Protein AF-A0A821MWB9-F1 (afdb_monomer_lite)

pLDDT: mean 81.98, std 16.26, range [37.38, 96.88]

Radius of gyration: 31.12 Å; chains: 1; bounding box: 88×41×82 Å

Secondary structure (DSSP, 8-state):
-HHHHHHHHHHHHT----SGGG-HHHHHHHHHHHT-HHHHHHHHHTTTTSHHHHHHHH-SS---SSGGG----HHHHHHHHHHHHHHHHHHHHHHHTTT---S-----SSSHHHHHHHHHHHHHHHHHHHHHHHHHHHHHHHHHHHHHHHHHHHHHHHHHHHHHHHTT-

Foldseek 3Di:
DLVVLVVLLCCLVPPPCPDVCSHNVNSLVCCCVPQNLVNSLVSNCPLVPDPLLVVQCPDQDPPDPDPVSPPDHNVRSVVSVVCSVVSNVVSVVVVVPPPDPDDDDDPDDVVCPVVVVVVVVVVVVVVVVVVVVVVVVVVVVVVVVVVVVVVVVVVVVVVVVVVVVVVVD

Structure (mmCIF, N/CA/C/O backbone):
data_AF-A0A821MWB9-F1
#
_entry.id   AF-A0A821MWB9-F1
#
loop_
_atom_site.group_PDB
_atom_site.id
_atom_site.type_symbol
_atom_site.label_atom_id
_atom_site.label_alt_id
_atom_site.label_comp_id
_atom_site.label_asym_id
_atom_site.label_entity_id
_atom_site.label_seq_id
_atom_site.pdbx_PDB_ins_code
_atom_site.Cartn_x
_atom_site.Cartn_y
_atom_site.Cartn_z
_atom_site.occupancy
_atom_site.B_iso_or_equiv
_atom_site.auth_seq_id
_atom_site.auth_comp_id
_atom_site.auth_asym_id
_atom_site.auth_atom_id
_atom_site.pdbx_PDB_model_num
ATOM 1 N N . GLN A 1 1 ? 2.244 11.204 -9.974 1.00 85.50 1 GLN A N 1
ATOM 2 C CA . GLN A 1 1 ? 3.310 10.320 -10.497 1.00 85.50 1 GLN A CA 1
ATOM 3 C C . GLN A 1 1 ? 3.258 8.937 -9.856 1.00 85.50 1 GLN A C 1
ATOM 5 O O . GLN A 1 1 ? 3.107 7.990 -10.609 1.00 85.50 1 GLN A O 1
ATOM 10 N N . SER A 1 2 ? 3.247 8.808 -8.521 1.00 94.44 2 SER A N 1
ATOM 11 C CA . SER A 1 2 ? 3.111 7.497 -7.849 1.00 94.44 2 SER A CA 1
ATOM 12 C C . SER A 1 2 ? 1.937 6.645 -8.339 1.00 94.44 2 SER A C 1
ATOM 14 O O . SER A 1 2 ? 2.143 5.490 -8.679 1.00 94.44 2 SER A O 1
ATOM 16 N N . LEU A 1 3 ? 0.735 7.213 -8.489 1.00 95.06 3 LEU A N 1
ATOM 17 C CA . LEU A 1 3 ? -0.421 6.456 -8.991 1.00 95.06 3 LEU A CA 1
ATOM 18 C C . LEU A 1 3 ? -0.197 5.865 -10.395 1.00 95.06 3 LEU A C 1
ATOM 20 O O . LEU A 1 3 ? -0.643 4.757 -10.671 1.00 95.06 3 LEU A O 1
ATOM 24 N N . CYS A 1 4 ? 0.524 6.574 -11.269 1.00 95.62 4 CYS A N 1
ATOM 25 C CA . CYS A 1 4 ? 0.876 6.074 -12.599 1.00 95.62 4 CYS A CA 1
ATOM 26 C C . CYS A 1 4 ? 1.923 4.958 -12.513 1.00 95.62 4 CYS A C 1
ATOM 28 O O . CYS A 1 4 ? 1.773 3.941 -13.183 1.00 95.62 4 CYS A O 1
ATOM 30 N N . SER A 1 5 ? 2.948 5.124 -11.667 1.00 95.75 5 SER A N 1
ATOM 31 C CA . SER A 1 5 ? 3.925 4.064 -11.390 1.00 95.75 5 SER A CA 1
ATOM 32 C C . SER A 1 5 ? 3.237 2.825 -10.821 1.00 95.75 5 SER A C 1
ATOM 34 O O . SER A 1 5 ? 3.502 1.716 -11.263 1.00 95.75 5 SER A O 1
ATOM 36 N N . PHE A 1 6 ? 2.287 3.003 -9.905 1.00 96.81 6 PHE A N 1
ATOM 37 C CA . PHE A 1 6 ? 1.515 1.912 -9.325 1.00 96.81 6 PHE A CA 1
ATOM 38 C C . PHE A 1 6 ? 0.667 1.200 -10.374 1.00 96.81 6 PHE A C 1
ATOM 40 O O . PHE A 1 6 ? 0.729 -0.018 -10.458 1.00 96.81 6 PHE A O 1
ATOM 47 N N . ALA A 1 7 ? -0.046 1.934 -11.234 1.00 96.88 7 ALA A N 1
ATOM 48 C CA . ALA A 1 7 ? -0.799 1.336 -12.335 1.00 96.88 7 ALA A CA 1
ATOM 49 C C . ALA A 1 7 ? 0.102 0.511 -13.272 1.00 96.88 7 ALA A C 1
ATOM 51 O O . ALA A 1 7 ? -0.246 -0.616 -13.613 1.00 96.88 7 ALA A O 1
ATOM 52 N N . LEU A 1 8 ? 1.286 1.024 -13.630 1.00 95.06 8 LEU A N 1
ATOM 53 C CA . LEU A 1 8 ? 2.254 0.273 -14.433 1.00 95.06 8 LEU A CA 1
ATOM 54 C C . LEU A 1 8 ? 2.796 -0.960 -13.685 1.00 95.06 8 LEU A C 1
ATOM 56 O O . LEU A 1 8 ? 2.949 -2.021 -14.282 1.00 95.06 8 LEU A O 1
ATOM 60 N N . GLY A 1 9 ? 3.020 -0.851 -12.375 1.00 94.44 9 GLY A N 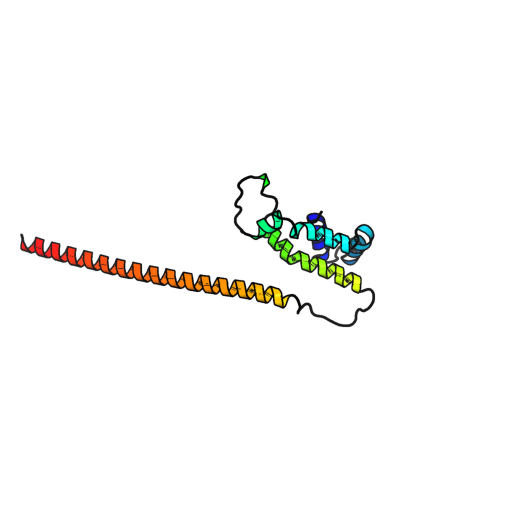1
ATOM 61 C CA . GLY A 1 9 ? 3.409 -1.973 -11.520 1.00 94.44 9 GLY A CA 1
ATOM 62 C C . GLY A 1 9 ? 2.323 -3.047 -11.389 1.00 94.44 9 GLY A C 1
ATOM 63 O O . GLY A 1 9 ? 2.638 -4.233 -11.374 1.00 94.44 9 GLY A O 1
ATOM 64 N N . LEU A 1 10 ? 1.040 -2.671 -11.378 1.00 94.62 10 LEU A N 1
ATOM 65 C CA . LEU A 1 10 ? -0.072 -3.626 -11.454 1.00 94.62 10 LEU A CA 1
ATOM 66 C C . LEU A 1 10 ? -0.084 -4.352 -12.803 1.00 94.62 10 LEU A C 1
ATOM 68 O O . LEU A 1 10 ? -0.257 -5.570 -12.836 1.00 94.62 10 LEU A O 1
ATOM 72 N N . CYS A 1 11 ? 0.150 -3.624 -13.901 1.00 94.12 11 CYS A N 1
ATOM 73 C CA . CYS A 1 11 ? 0.291 -4.219 -15.231 1.00 94.12 11 CYS A CA 1
ATOM 74 C C . CYS A 1 11 ? 1.469 -5.192 -15.320 1.00 94.12 11 CYS A C 1
ATOM 76 O O . CYS A 1 11 ? 1.433 -6.069 -16.171 1.00 94.12 11 CYS A O 1
ATOM 78 N N . LEU A 1 12 ? 2.494 -5.050 -14.477 1.00 92.38 12 LEU A N 1
ATOM 79 C CA . LEU A 1 12 ? 3.594 -6.004 -14.367 1.00 92.38 12 LEU A CA 1
ATOM 80 C C . LEU A 1 12 ? 3.218 -7.231 -13.532 1.00 92.38 12 LEU A C 1
ATOM 82 O O . LEU A 1 12 ? 3.344 -8.354 -14.015 1.00 92.38 12 LEU A O 1
ATOM 86 N N . LEU A 1 13 ? 2.707 -7.019 -12.314 1.00 91.56 13 LEU A N 1
ATOM 87 C CA . LEU A 1 13 ? 2.377 -8.096 -11.373 1.00 91.56 13 LEU A CA 1
ATOM 88 C C . LEU A 1 13 ? 1.291 -9.044 -11.884 1.00 91.56 13 LEU A C 1
ATOM 90 O O . LEU A 1 13 ? 1.350 -10.244 -11.631 1.00 91.56 13 LEU A O 1
ATOM 94 N N . PHE A 1 14 ? 0.284 -8.502 -12.565 1.00 92.44 14 PHE A N 1
ATOM 95 C CA . PHE A 1 14 ? -0.893 -9.256 -12.992 1.00 92.44 14 PHE A CA 1
ATOM 96 C C . PHE A 1 14 ? -0.917 -9.516 -14.502 1.00 92.44 14 PHE A C 1
ATOM 98 O O . PHE A 1 14 ? -1.957 -9.892 -15.046 1.00 92.44 14 PHE A O 1
ATOM 105 N N . ASN A 1 15 ? 0.212 -9.330 -15.195 1.00 91.25 15 ASN A N 1
ATOM 106 C CA . ASN A 1 15 ? 0.302 -9.658 -16.613 1.00 91.25 15 ASN A CA 1
ATOM 107 C C . ASN A 1 15 ? 0.263 -11.175 -16.823 1.00 91.25 15 ASN A C 1
ATOM 109 O O . ASN A 1 15 ? 1.092 -11.912 -16.294 1.00 91.25 15 ASN A O 1
ATOM 113 N N . ASN A 1 16 ? -0.654 -11.640 -17.664 1.00 91.62 16 ASN A N 1
ATOM 114 C CA . ASN A 1 16 ? -0.740 -13.037 -18.092 1.00 91.62 16 ASN A CA 1
ATOM 115 C C . ASN A 1 16 ? -0.079 -13.287 -19.464 1.00 91.62 16 ASN A C 1
ATOM 117 O O . ASN A 1 16 ? -0.285 -14.349 -20.056 1.00 91.62 16 ASN A O 1
ATOM 121 N N . ASN A 1 17 ? 0.685 -12.314 -19.978 1.00 91.44 17 ASN A N 1
ATOM 122 C CA . ASN A 1 17 ? 1.480 -12.369 -21.210 1.00 91.44 17 ASN A CA 1
ATOM 123 C C . ASN A 1 17 ? 0.696 -12.746 -22.479 1.00 91.44 17 ASN A C 1
ATOM 125 O O . ASN A 1 17 ? 1.272 -13.246 -23.442 1.00 91.44 17 ASN A O 1
ATOM 129 N N . GLN A 1 18 ? -0.613 -12.476 -22.515 1.00 92.19 18 GLN A N 1
ATOM 130 C CA . GLN A 1 18 ? -1.441 -12.753 -23.698 1.00 92.19 18 GLN A CA 1
ATOM 131 C C . GLN A 1 18 ? -1.127 -11.815 -24.873 1.00 92.19 18 GLN A C 1
ATOM 133 O O . GLN A 1 18 ? -1.365 -12.164 -26.026 1.00 92.19 18 GLN A O 1
ATOM 138 N N . ILE A 1 19 ? -0.581 -10.627 -24.593 1.00 91.88 19 ILE A N 1
ATOM 139 C CA . ILE A 1 19 ? -0.178 -9.642 -25.600 1.00 91.88 19 ILE A CA 1
ATOM 140 C C . ILE A 1 19 ? 1.349 -9.586 -25.630 1.00 91.88 19 ILE A C 1
ATOM 142 O O . ILE A 1 19 ? 1.971 -9.022 -24.733 1.00 91.88 19 ILE A O 1
ATOM 146 N N . SER A 1 20 ? 1.959 -10.138 -26.680 1.00 85.31 20 SER A N 1
ATOM 147 C CA . SER A 1 20 ? 3.421 -10.240 -26.802 1.00 85.31 20 SER A CA 1
ATOM 148 C C . SER A 1 20 ? 4.130 -8.882 -26.812 1.00 85.31 20 SER A C 1
ATOM 150 O O . SER A 1 20 ? 5.204 -8.755 -26.234 1.00 85.31 20 SER A O 1
ATOM 152 N N . SER A 1 21 ? 3.517 -7.851 -27.403 1.00 88.06 21 SER A N 1
ATOM 153 C CA . SER A 1 21 ? 4.068 -6.486 -27.442 1.00 88.06 21 SER A CA 1
ATOM 154 C C . SER A 1 21 ? 4.116 -5.789 -26.076 1.00 88.06 21 SER A C 1
ATOM 156 O O . SER A 1 21 ? 4.816 -4.791 -25.932 1.00 88.06 21 SER A O 1
ATOM 158 N N . TYR A 1 22 ? 3.379 -6.298 -25.086 1.00 91.69 22 TYR A N 1
ATOM 159 C CA . TYR A 1 22 ? 3.332 -5.779 -23.718 1.00 91.69 22 TYR A CA 1
ATOM 160 C C . TYR A 1 22 ? 3.475 -6.920 -22.709 1.00 91.69 22 TYR A C 1
ATOM 162 O O . TYR A 1 22 ? 2.759 -6.968 -21.708 1.00 91.69 22 TYR A O 1
ATOM 170 N N . SER A 1 23 ? 4.385 -7.856 -22.987 1.00 93.56 23 SER A N 1
ATOM 171 C CA . SER A 1 23 ? 4.759 -8.880 -22.014 1.00 93.56 23 SER A CA 1
ATOM 172 C C . SER A 1 23 ? 5.407 -8.247 -20.779 1.00 93.56 23 SER A C 1
ATOM 174 O O . SER A 1 23 ? 5.907 -7.120 -20.839 1.00 93.56 23 SER A O 1
ATOM 176 N N . THR A 1 24 ? 5.446 -8.981 -19.667 1.00 91.56 24 THR A N 1
ATOM 177 C CA . THR A 1 24 ? 6.139 -8.566 -18.438 1.00 91.56 24 THR A CA 1
ATOM 178 C C . THR A 1 24 ? 7.572 -8.112 -18.735 1.00 91.56 24 THR A C 1
ATOM 180 O O . THR A 1 24 ? 7.955 -7.012 -18.354 1.00 91.56 24 THR A O 1
ATOM 183 N N . GLU A 1 25 ? 8.325 -8.891 -19.517 1.00 90.50 25 GLU A N 1
ATOM 184 C CA . GLU A 1 25 ? 9.702 -8.565 -19.919 1.00 90.50 25 GLU A CA 1
ATOM 185 C C . GLU A 1 25 ? 9.782 -7.265 -20.736 1.00 90.50 25 GLU A C 1
ATOM 187 O O . GLU A 1 25 ? 10.650 -6.423 -20.506 1.00 90.50 25 GLU A O 1
ATOM 192 N N . SER A 1 26 ? 8.842 -7.061 -21.665 1.00 92.38 26 SER A N 1
ATOM 193 C CA . SER A 1 26 ? 8.786 -5.845 -22.489 1.00 92.38 26 SER A CA 1
ATOM 194 C C . SER A 1 26 ? 8.543 -4.601 -21.632 1.00 92.38 26 SER A C 1
ATOM 196 O O . SER A 1 26 ? 9.152 -3.554 -21.852 1.00 92.38 26 SER A O 1
ATOM 198 N N . LEU A 1 27 ? 7.653 -4.719 -20.644 1.00 93.06 27 LEU A N 1
ATOM 199 C CA . LEU A 1 27 ? 7.309 -3.644 -19.718 1.00 93.06 27 LEU A CA 1
ATOM 200 C C . LEU A 1 27 ? 8.454 -3.341 -18.742 1.00 93.06 27 LEU A C 1
ATOM 202 O O . LEU A 1 27 ? 8.736 -2.173 -18.489 1.00 93.06 27 LEU A O 1
ATOM 206 N N . GLU A 1 28 ? 9.148 -4.359 -18.236 1.00 91.69 28 GLU A N 1
ATOM 207 C CA . GLU A 1 28 ? 10.341 -4.182 -17.398 1.00 91.69 28 GLU A CA 1
ATOM 208 C C . GLU A 1 28 ? 11.458 -3.481 -18.154 1.00 91.69 28 GLU A C 1
ATOM 210 O O . GLU A 1 28 ? 12.027 -2.501 -17.669 1.00 91.69 28 GLU A O 1
ATOM 215 N N . ARG A 1 29 ? 11.726 -3.935 -19.382 1.00 91.25 29 ARG A N 1
ATOM 216 C CA . ARG A 1 29 ? 12.696 -3.298 -20.264 1.00 91.25 29 ARG A CA 1
ATOM 217 C C . ARG A 1 29 ? 12.327 -1.841 -20.530 1.00 91.25 29 ARG A C 1
ATOM 219 O O . ARG A 1 29 ? 13.197 -0.978 -20.468 1.00 91.25 29 ARG A O 1
ATOM 226 N N . LEU A 1 30 ? 11.047 -1.553 -20.772 1.00 93.31 30 LEU A N 1
ATOM 227 C CA . LEU A 1 30 ? 10.560 -0.187 -20.957 1.00 93.31 30 LEU A CA 1
ATOM 228 C C . LEU A 1 30 ? 10.833 0.676 -19.721 1.00 93.31 30 LEU A C 1
ATOM 230 O O . LEU A 1 30 ? 11.300 1.804 -19.873 1.00 93.31 30 LEU A O 1
ATOM 234 N N . ILE A 1 31 ? 10.578 0.165 -18.513 1.00 93.62 31 ILE A N 1
ATOM 235 C CA . ILE A 1 31 ? 10.879 0.886 -17.267 1.00 93.62 31 ILE A CA 1
ATOM 236 C C . ILE A 1 31 ? 12.381 1.147 -17.152 1.00 93.62 31 ILE A C 1
ATOM 238 O O . ILE A 1 31 ? 12.774 2.290 -16.927 1.00 93.62 31 ILE A O 1
ATOM 242 N N . ASN A 1 32 ? 13.210 0.128 -17.370 1.00 91.56 32 ASN A N 1
ATOM 243 C CA . ASN A 1 32 ? 14.659 0.250 -17.258 1.00 91.56 32 ASN A CA 1
ATOM 244 C C . ASN A 1 32 ? 15.242 1.252 -18.272 1.00 91.56 32 ASN A C 1
ATOM 246 O O . ASN A 1 32 ? 16.029 2.114 -17.909 1.00 91.56 32 ASN A O 1
ATOM 250 N N . GLU A 1 33 ? 14.816 1.193 -19.538 1.00 93.31 33 GLU A N 1
ATOM 251 C CA . GLU A 1 33 ? 15.364 2.043 -20.605 1.00 93.31 33 GLU A CA 1
ATOM 252 C C . GLU A 1 33 ? 14.818 3.479 -20.602 1.00 93.31 33 GLU A C 1
ATOM 254 O O . GLU A 1 33 ? 15.484 4.393 -21.090 1.00 93.31 33 GLU A O 1
ATOM 259 N N . ARG A 1 34 ? 13.582 3.701 -20.131 1.00 95.19 34 ARG A N 1
ATOM 260 C CA . ARG A 1 34 ? 12.909 5.013 -20.238 1.00 95.19 34 ARG A CA 1
ATOM 261 C C . ARG A 1 34 ? 12.813 5.776 -18.931 1.00 95.19 34 ARG A C 1
ATOM 263 O O . ARG A 1 34 ? 12.644 6.994 -18.971 1.00 95.19 34 ARG A O 1
ATOM 270 N N . ILE A 1 35 ? 12.821 5.076 -17.804 1.00 93.88 35 ILE A N 1
ATOM 271 C CA . ILE A 1 35 ? 12.580 5.677 -16.491 1.00 93.88 35 ILE A CA 1
ATOM 272 C C . ILE A 1 35 ? 13.784 5.488 -15.584 1.00 93.88 35 ILE A C 1
ATOM 274 O O . ILE A 1 35 ? 14.083 6.435 -14.870 1.00 93.88 35 ILE A O 1
ATOM 278 N N . ASP A 1 36 ? 14.469 4.347 -15.668 1.00 93.38 36 ASP A N 1
ATOM 279 C CA . ASP A 1 36 ? 15.339 3.800 -14.624 1.00 93.38 36 ASP A CA 1
ATOM 280 C C . ASP A 1 36 ? 14.522 3.136 -13.497 1.00 93.38 36 ASP A C 1
ATOM 282 O O . ASP A 1 36 ? 13.485 3.650 -13.059 1.00 93.38 36 ASP A O 1
ATOM 286 N N . ILE A 1 37 ? 14.958 1.948 -13.066 1.00 91.56 37 ILE A N 1
ATOM 287 C CA . ILE A 1 37 ? 14.271 1.150 -12.041 1.00 91.56 37 ILE A CA 1
ATOM 288 C C . ILE A 1 37 ? 14.288 1.873 -10.691 1.00 91.56 37 ILE A C 1
ATOM 290 O O . ILE A 1 37 ? 13.256 1.902 -10.015 1.00 91.56 37 ILE A O 1
ATOM 294 N N . ASP A 1 38 ? 15.400 2.506 -10.322 1.00 92.88 38 ASP A N 1
ATOM 295 C CA . ASP A 1 38 ? 15.531 3.209 -9.046 1.00 92.88 38 ASP A CA 1
ATOM 296 C C . ASP A 1 38 ? 14.613 4.434 -9.023 1.00 92.88 38 ASP A C 1
ATOM 298 O O . ASP A 1 38 ? 13.856 4.647 -8.070 1.00 92.88 38 ASP A O 1
ATOM 302 N N . LEU A 1 39 ? 14.571 5.188 -10.128 1.00 94.69 39 LEU A N 1
ATOM 303 C CA . LEU A 1 39 ? 13.659 6.325 -10.268 1.00 94.69 39 LEU A CA 1
ATOM 304 C C . LEU A 1 39 ? 12.189 5.879 -10.290 1.00 94.69 39 LEU A C 1
ATOM 306 O O . LEU A 1 39 ? 11.307 6.588 -9.794 1.00 94.69 39 LEU A O 1
ATOM 310 N N . PHE A 1 40 ? 11.887 4.715 -10.869 1.00 96.00 40 PHE A N 1
ATOM 311 C CA . PHE A 1 40 ? 10.543 4.149 -10.827 1.00 96.00 40 PHE A CA 1
ATOM 312 C C . PHE A 1 40 ? 10.124 3.806 -9.392 1.00 96.00 40 PHE A C 1
ATOM 314 O O . PHE A 1 40 ? 9.017 4.175 -8.988 1.00 96.00 40 PHE A O 1
ATOM 321 N N . GLN A 1 41 ? 11.002 3.156 -8.619 1.00 94.31 41 GLN A N 1
ATOM 322 C CA . GLN A 1 41 ? 10.765 2.826 -7.211 1.00 94.31 41 GLN A CA 1
ATOM 323 C C . GLN A 1 41 ? 10.618 4.085 -6.351 1.00 94.31 41 GLN A C 1
ATOM 325 O O . GLN A 1 41 ? 9.702 4.168 -5.530 1.00 94.31 41 GLN A O 1
ATOM 330 N N . GLU A 1 42 ? 11.443 5.108 -6.582 1.00 95.12 42 GLU A N 1
ATOM 331 C CA . GLU A 1 42 ? 11.315 6.401 -5.907 1.00 95.12 42 GLU A CA 1
ATOM 332 C C . GLU A 1 42 ? 9.947 7.033 -6.189 1.00 95.12 42 GLU A C 1
ATOM 334 O O . GLU A 1 42 ? 9.234 7.428 -5.262 1.00 95.12 42 GLU A O 1
ATOM 339 N N . LYS A 1 43 ? 9.540 7.072 -7.467 1.00 96.06 43 LYS A N 1
ATOM 340 C CA . LYS A 1 43 ? 8.238 7.608 -7.882 1.00 96.06 43 LYS A CA 1
ATOM 341 C C . LYS A 1 43 ? 7.079 6.826 -7.290 1.00 96.06 43 LYS A C 1
ATOM 343 O O . LYS A 1 43 ? 6.078 7.444 -6.928 1.00 96.06 43 LYS A O 1
ATOM 348 N N . LEU A 1 44 ? 7.198 5.503 -7.194 1.00 95.62 44 LEU A N 1
ATOM 349 C CA . LEU A 1 44 ? 6.223 4.648 -6.529 1.00 95.62 44 LEU A CA 1
ATOM 350 C C . LEU A 1 44 ? 6.100 5.072 -5.056 1.00 95.62 44 LEU A C 1
ATOM 352 O O . LEU A 1 44 ? 5.023 5.483 -4.631 1.00 95.62 44 LEU A O 1
ATOM 356 N N . ALA A 1 45 ? 7.207 5.158 -4.323 1.00 94.50 45 ALA A N 1
ATOM 357 C CA . ALA A 1 45 ? 7.223 5.485 -2.895 1.00 94.50 45 ALA A CA 1
ATOM 358 C C . ALA A 1 45 ? 6.700 6.893 -2.517 1.00 94.50 45 ALA A C 1
ATOM 360 O O . ALA A 1 45 ? 6.537 7.197 -1.335 1.00 94.50 45 ALA A O 1
ATOM 361 N N . ILE A 1 46 ? 6.416 7.784 -3.479 1.00 95.56 46 ILE A N 1
ATOM 362 C CA . ILE A 1 46 ? 5.873 9.125 -3.188 1.00 95.56 46 ILE A CA 1
ATOM 363 C C . ILE A 1 46 ? 4.532 9.042 -2.441 1.00 95.56 46 ILE A C 1
ATOM 365 O O . ILE A 1 46 ? 4.299 9.830 -1.524 1.00 95.56 46 ILE A O 1
ATOM 369 N N . LEU A 1 47 ? 3.633 8.117 -2.812 1.00 93.00 47 LEU A N 1
ATOM 370 C CA . LEU A 1 47 ? 2.314 8.056 -2.173 1.00 93.00 47 LEU A CA 1
ATOM 371 C C . LEU A 1 47 ? 2.408 7.548 -0.735 1.00 93.00 47 LEU A C 1
ATOM 373 O O . LEU A 1 47 ? 1.800 8.158 0.143 1.00 93.00 47 LEU A O 1
ATOM 377 N N . SER A 1 48 ? 3.193 6.499 -0.482 1.00 91.69 48 SER A N 1
ATOM 378 C CA . SER A 1 48 ? 3.354 5.908 0.852 1.00 91.69 48 SER A CA 1
ATOM 379 C C . SER A 1 48 ? 3.994 6.871 1.860 1.00 91.69 48 SER A C 1
ATOM 381 O O . SER A 1 48 ? 3.698 6.801 3.051 1.00 91.69 48 SER A O 1
ATOM 383 N N . LYS A 1 49 ? 4.791 7.835 1.379 1.00 92.69 49 LYS A N 1
ATOM 384 C CA . LYS A 1 49 ? 5.380 8.927 2.176 1.00 92.69 49 LYS A CA 1
ATOM 385 C C . LYS A 1 49 ? 4.445 10.124 2.404 1.00 92.69 49 LYS A C 1
ATOM 387 O O . LYS A 1 49 ? 4.797 11.030 3.154 1.00 92.69 49 LYS A O 1
ATOM 392 N N . SER A 1 50 ? 3.284 10.178 1.749 1.00 91.06 50 SER A N 1
ATOM 393 C CA . SER A 1 50 ? 2.387 11.335 1.836 1.00 91.06 50 SER A CA 1
ATOM 394 C C . SER A 1 50 ? 1.527 11.329 3.104 1.00 91.06 50 SER A C 1
ATOM 396 O O . SER A 1 50 ? 1.044 10.289 3.554 1.00 91.06 50 SER A O 1
ATOM 398 N N . GLU A 1 51 ? 1.241 12.514 3.649 1.00 87.94 51 GLU A N 1
ATOM 399 C CA . GLU A 1 51 ? 0.344 12.644 4.807 1.00 87.94 51 GLU A CA 1
ATOM 400 C C . GLU A 1 51 ? -1.086 12.177 4.508 1.00 87.94 51 GLU A C 1
ATOM 402 O O . GLU A 1 51 ? -1.769 11.656 5.390 1.00 87.94 51 GLU A O 1
ATOM 407 N N . TYR A 1 52 ? -1.547 12.342 3.265 1.00 86.12 52 TYR A N 1
ATOM 408 C CA . TYR A 1 52 ? -2.866 11.881 2.826 1.00 86.12 52 TYR A CA 1
ATOM 409 C C . TYR A 1 52 ? -2.982 10.358 2.906 1.00 86.12 52 TYR A C 1
ATOM 411 O O . TYR A 1 52 ? -4.011 9.840 3.332 1.00 86.12 52 TYR A O 1
ATOM 419 N N . TYR A 1 53 ? -1.908 9.646 2.560 1.00 89.56 53 TYR A N 1
ATOM 420 C CA . TYR A 1 53 ? -1.840 8.196 2.681 1.00 89.56 53 TYR A CA 1
ATOM 421 C C . TYR A 1 53 ? -1.847 7.737 4.140 1.00 89.56 53 TYR A C 1
ATOM 423 O O . TYR A 1 53 ? -2.622 6.853 4.507 1.00 89.56 53 TYR A O 1
ATOM 431 N N . ALA A 1 54 ? -1.049 8.387 4.994 1.00 86.94 54 ALA A N 1
ATOM 432 C CA . ALA A 1 54 ? -1.036 8.099 6.425 1.00 86.94 54 ALA A CA 1
ATOM 433 C C . ALA A 1 54 ? -2.421 8.313 7.060 1.00 86.94 54 ALA A C 1
ATOM 435 O O . ALA A 1 54 ? -2.900 7.447 7.789 1.00 86.94 54 ALA A O 1
ATOM 436 N N . LYS A 1 55 ? -3.098 9.423 6.736 1.00 85.31 55 LYS A N 1
ATOM 437 C CA . LYS A 1 55 ? -4.461 9.719 7.209 1.00 85.31 55 LYS A CA 1
ATOM 438 C C . LYS A 1 55 ? -5.480 8.694 6.709 1.00 85.31 55 LYS A C 1
ATOM 440 O O . LYS A 1 55 ? -6.287 8.213 7.500 1.00 85.31 55 LYS A O 1
ATOM 445 N N . ALA A 1 56 ? -5.409 8.311 5.433 1.00 85.88 56 ALA A N 1
ATOM 446 C CA . ALA A 1 56 ? -6.323 7.336 4.842 1.00 85.88 56 ALA A CA 1
ATOM 447 C C . ALA A 1 56 ? -6.228 5.943 5.482 1.00 85.88 56 ALA A C 1
ATOM 449 O O . ALA A 1 56 ? -7.204 5.208 5.443 1.00 85.88 56 ALA A O 1
ATOM 450 N N . LEU A 1 57 ? -5.096 5.573 6.094 1.00 86.69 57 LEU A N 1
ATOM 451 C CA . LEU A 1 57 ? -4.929 4.285 6.781 1.00 86.69 57 LEU A CA 1
ATOM 452 C C . LEU A 1 57 ? -5.433 4.267 8.234 1.00 86.69 57 LEU A C 1
ATOM 454 O O . LEU A 1 57 ? -5.590 3.179 8.789 1.00 86.69 57 LEU A O 1
ATOM 458 N N . GLN A 1 58 ? -5.674 5.422 8.863 1.00 82.00 58 GLN A N 1
ATOM 459 C CA . GLN A 1 58 ? -6.002 5.488 10.296 1.00 82.00 58 GLN A CA 1
ATOM 460 C C . GLN A 1 58 ? -7.416 5.009 10.620 1.00 82.00 58 GLN A C 1
ATOM 462 O O . GLN A 1 58 ? -7.632 4.398 11.664 1.00 82.00 58 GLN A O 1
ATOM 467 N N . THR A 1 59 ? -8.396 5.300 9.764 1.00 76.00 59 THR A N 1
ATOM 468 C CA . THR A 1 59 ? -9.794 4.961 10.049 1.00 76.00 59 THR A CA 1
ATOM 469 C C . THR A 1 59 ? -10.527 4.553 8.770 1.00 76.00 59 THR A C 1
ATOM 471 O O . THR A 1 59 ? -10.444 5.280 7.781 1.00 76.00 59 THR A O 1
ATOM 474 N N . PRO A 1 60 ? -11.296 3.445 8.780 1.00 73.06 60 PRO A N 1
ATOM 475 C CA . PRO A 1 60 ? -12.152 3.068 7.654 1.00 73.06 60 PRO A CA 1
ATOM 476 C C . PRO A 1 60 ? -13.310 4.045 7.414 1.00 73.06 60 PRO A C 1
ATOM 478 O O . PRO A 1 60 ? -13.912 4.035 6.344 1.00 73.06 60 PRO A O 1
ATOM 481 N N . GLN A 1 61 ? -13.664 4.850 8.422 1.00 72.38 61 GLN A N 1
ATOM 482 C CA . GLN A 1 61 ? -14.757 5.813 8.343 1.00 72.38 61 GLN A CA 1
ATOM 483 C C . GLN A 1 61 ? -14.261 7.139 7.758 1.00 72.38 61 GLN A C 1
ATOM 485 O O . GLN A 1 61 ? -13.305 7.744 8.250 1.00 72.38 61 GLN A O 1
ATOM 490 N N . LEU A 1 62 ? -14.955 7.622 6.730 1.00 65.56 62 LEU A N 1
ATOM 491 C CA . LEU A 1 62 ? -14.707 8.924 6.117 1.00 65.56 62 LEU A CA 1
ATOM 492 C C . LEU A 1 62 ? -15.171 10.035 7.069 1.00 65.56 62 LEU A C 1
ATOM 494 O O . LEU A 1 62 ? -16.345 10.395 7.101 1.00 65.56 62 LEU A O 1
ATOM 498 N N . LYS A 1 63 ? -14.248 10.581 7.865 1.00 62.56 63 LYS A N 1
ATOM 499 C CA . LYS A 1 63 ? -14.487 11.780 8.682 1.00 62.56 63 LYS A CA 1
ATOM 500 C C . LYS A 1 63 ? -14.002 13.003 7.911 1.00 62.56 63 LYS A C 1
ATOM 502 O O . LYS A 1 63 ? -12.866 13.437 8.071 1.00 62.56 63 LYS A O 1
ATOM 507 N N . LEU A 1 64 ? -14.848 13.505 7.017 1.00 63.91 64 LEU A N 1
ATOM 508 C CA . LEU A 1 64 ? -14.525 14.637 6.151 1.00 63.91 64 LEU A CA 1
ATOM 509 C C . LEU A 1 64 ? -15.155 15.918 6.685 1.00 63.91 64 LEU A C 1
ATOM 511 O O . LEU A 1 64 ? -16.374 16.019 6.781 1.00 63.91 64 LEU A O 1
ATOM 515 N N . SER A 1 65 ? -14.316 16.908 6.981 1.00 65.62 65 SER A N 1
ATOM 516 C CA . SER A 1 65 ? -14.768 18.260 7.327 1.00 65.62 65 SER A CA 1
ATOM 517 C C . SER A 1 65 ? -14.935 19.139 6.082 1.00 65.62 65 SER A C 1
ATOM 519 O O . SER A 1 65 ? -15.754 20.055 6.081 1.00 65.62 65 SER A O 1
ATOM 521 N N . LYS A 1 66 ? -14.170 18.870 5.009 1.00 70.00 66 LYS A N 1
ATOM 522 C CA . LYS A 1 66 ? -14.245 19.554 3.708 1.00 70.00 66 LYS A CA 1
ATOM 523 C C . LYS A 1 66 ? -14.030 18.564 2.562 1.00 70.00 66 LYS A C 1
ATOM 525 O O . LYS A 1 66 ? -13.233 17.638 2.673 1.00 70.00 66 LYS A O 1
ATOM 530 N N . SER A 1 67 ? -14.684 18.795 1.421 1.00 68.31 67 SER A N 1
ATOM 531 C CA . SER A 1 67 ? -14.548 17.940 0.226 1.00 68.31 67 SER A CA 1
ATOM 532 C C . SER A 1 67 ? -13.125 17.910 -0.349 1.00 6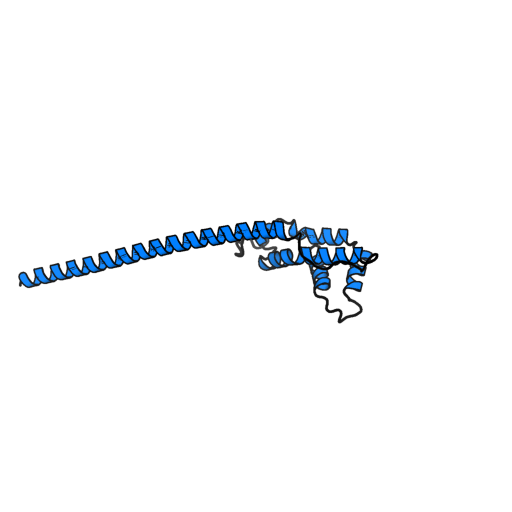8.31 67 SER A C 1
ATOM 534 O O . SER A 1 67 ? -12.761 16.948 -1.016 1.00 68.31 67 SER A O 1
ATOM 536 N N . THR A 1 68 ? -12.321 18.945 -0.099 1.00 69.75 68 THR A N 1
ATOM 537 C CA . THR A 1 68 ? -10.917 19.040 -0.532 1.00 69.75 68 THR A CA 1
ATOM 538 C C . THR A 1 68 ? -9.979 18.119 0.242 1.00 69.75 68 THR A C 1
ATOM 540 O O . THR A 1 68 ? -8.873 17.857 -0.220 1.00 69.75 68 THR A O 1
ATOM 543 N N . ASP A 1 69 ? -10.415 17.612 1.397 1.00 67.69 69 ASP A N 1
ATOM 544 C CA . ASP A 1 69 ? -9.607 16.735 2.245 1.00 67.69 69 AS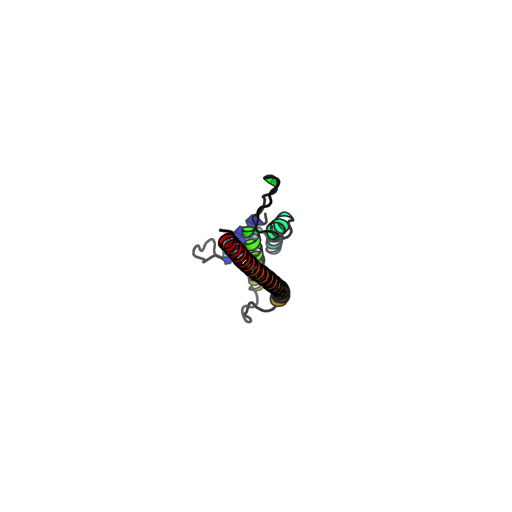P A CA 1
ATOM 545 C C . ASP A 1 69 ? -9.714 15.262 1.797 1.00 67.69 69 ASP A C 1
ATOM 547 O O . ASP A 1 69 ? -8.946 14.409 2.247 1.00 67.69 69 ASP A O 1
ATOM 551 N N . MET A 1 70 ? -10.642 14.953 0.877 1.00 70.19 70 MET A N 1
ATOM 552 C CA . MET A 1 70 ? -10.873 13.606 0.349 1.00 70.19 70 MET A CA 1
ATOM 553 C C . MET A 1 70 ? -9.998 13.323 -0.876 1.00 70.19 70 MET A C 1
ATOM 555 O O . MET A 1 70 ? -10.460 13.378 -2.014 1.00 70.19 70 MET A O 1
ATOM 559 N N . ILE A 1 71 ? -8.724 13.009 -0.645 1.00 77.81 71 ILE A N 1
ATOM 560 C CA . ILE A 1 71 ? -7.781 12.687 -1.731 1.00 77.81 71 ILE A CA 1
ATOM 561 C C . ILE A 1 71 ? -7.602 11.172 -1.911 1.00 77.81 71 ILE A C 1
ATOM 563 O O . ILE A 1 71 ? -7.369 10.710 -3.027 1.00 77.81 71 ILE A O 1
ATOM 567 N N . LEU A 1 72 ? -7.718 10.385 -0.835 1.00 85.19 72 LEU A N 1
ATOM 568 C CA . LEU A 1 72 ? -7.429 8.951 -0.854 1.00 85.19 72 LEU A CA 1
ATOM 569 C C . LEU A 1 72 ? -8.420 8.147 -0.006 1.00 85.19 72 LEU A C 1
ATOM 571 O O . LEU A 1 72 ? -8.738 8.535 1.116 1.00 85.19 72 LEU A O 1
ATOM 575 N N . ASP A 1 73 ? -8.867 7.009 -0.536 1.00 88.62 73 ASP A N 1
ATOM 576 C CA . ASP A 1 73 ? -9.759 6.072 0.152 1.00 88.62 73 ASP A CA 1
ATOM 577 C C . ASP A 1 73 ? -8.986 5.032 0.987 1.00 88.62 73 ASP A C 1
ATOM 579 O O . ASP A 1 73 ? -7.899 4.588 0.602 1.00 88.62 73 ASP A O 1
ATOM 583 N N . TYR A 1 74 ? -9.577 4.592 2.104 1.00 87.06 74 TYR A N 1
ATOM 584 C CA . TYR A 1 74 ? -8.992 3.594 3.010 1.00 87.06 74 TYR A CA 1
ATOM 585 C C . TYR A 1 74 ? -8.693 2.262 2.307 1.00 87.06 74 TYR A C 1
ATOM 587 O O . TYR A 1 74 ? -7.617 1.683 2.491 1.00 87.06 74 TYR A O 1
ATOM 595 N N . LYS A 1 75 ? -9.621 1.754 1.481 1.00 90.38 75 LYS A N 1
ATOM 596 C CA . LYS A 1 75 ? -9.438 0.466 0.792 1.00 90.38 75 LYS A CA 1
ATOM 597 C C . LYS A 1 75 ? -8.339 0.567 -0.253 1.00 90.38 75 LYS A C 1
ATOM 599 O O . LYS A 1 75 ? -7.537 -0.357 -0.379 1.00 90.38 75 LYS A O 1
ATOM 604 N N . PHE A 1 76 ? -8.265 1.697 -0.954 1.00 92.75 76 PHE A N 1
ATOM 605 C CA . PHE A 1 76 ? -7.171 1.953 -1.882 1.00 92.75 76 PHE A CA 1
ATOM 606 C C . PHE A 1 76 ? -5.822 2.032 -1.154 1.00 92.75 76 PHE A C 1
ATOM 608 O O . PHE A 1 76 ? -4.869 1.381 -1.573 1.00 92.75 76 PHE A O 1
ATOM 615 N N . ALA A 1 77 ? -5.737 2.760 -0.036 1.00 92.00 77 ALA A N 1
ATOM 616 C CA . ALA A 1 77 ? -4.505 2.864 0.745 1.00 92.00 77 ALA A CA 1
ATOM 617 C C . ALA A 1 77 ? -4.030 1.491 1.255 1.00 92.00 77 ALA A C 1
ATOM 619 O O . ALA A 1 77 ? -2.843 1.175 1.201 1.00 92.00 77 ALA A O 1
ATOM 620 N N . ARG A 1 78 ? -4.964 0.629 1.679 1.00 92.00 78 ARG A N 1
ATOM 621 C CA . ARG A 1 78 ? -4.687 -0.772 2.035 1.00 92.00 78 ARG A CA 1
ATOM 622 C C . ARG A 1 78 ? -4.162 -1.585 0.851 1.00 92.00 78 ARG A C 1
ATOM 624 O O . ARG A 1 78 ? -3.157 -2.271 1.007 1.00 92.00 78 ARG A O 1
ATOM 631 N N . LEU A 1 79 ? -4.819 -1.503 -0.307 1.00 93.62 79 LEU A N 1
ATOM 632 C CA . LEU A 1 79 ? -4.391 -2.193 -1.530 1.00 93.62 79 LEU A CA 1
ATOM 633 C C . LEU A 1 79 ? -2.968 -1.783 -1.921 1.00 93.62 79 LEU A C 1
ATOM 635 O O . LEU A 1 79 ? -2.121 -2.632 -2.187 1.00 93.62 79 LEU A O 1
ATOM 639 N N . TYR A 1 80 ? -2.711 -0.478 -1.904 1.00 94.00 80 TYR A N 1
ATOM 640 C CA . TYR A 1 80 ? -1.410 0.096 -2.198 1.00 94.00 80 TYR A CA 1
ATOM 641 C C . TYR A 1 80 ? -0.337 -0.442 -1.243 1.00 94.00 80 TYR A C 1
ATOM 643 O O . TYR A 1 80 ? 0.676 -0.961 -1.705 1.00 94.00 80 TYR A O 1
ATOM 651 N N . LYS A 1 81 ? -0.602 -0.435 0.074 1.00 91.19 81 LYS A N 1
ATOM 652 C CA . LYS A 1 81 ? 0.303 -0.982 1.101 1.00 91.19 81 LYS A CA 1
ATOM 653 C C . LYS A 1 81 ? 0.686 -2.438 0.841 1.00 91.19 81 LYS A C 1
ATOM 655 O O 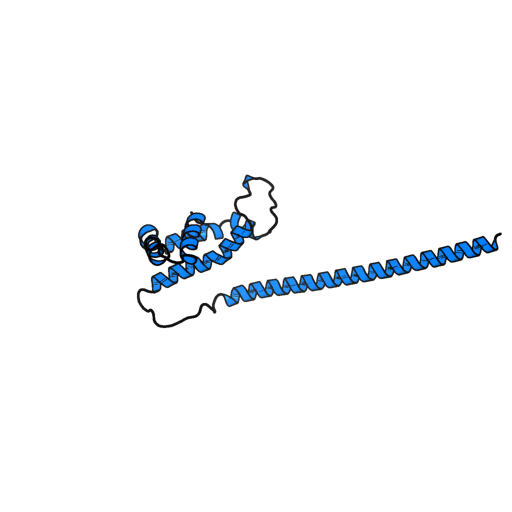. LYS A 1 81 ? 1.831 -2.821 1.049 1.00 91.19 81 LYS A O 1
ATOM 660 N N . THR A 1 82 ? -0.281 -3.259 0.436 1.00 92.62 82 THR A N 1
ATOM 661 C CA . THR A 1 82 ? -0.065 -4.692 0.201 1.00 92.62 82 THR A CA 1
ATOM 662 C C . THR A 1 82 ? 0.757 -4.953 -1.060 1.00 92.62 82 THR A C 1
ATOM 664 O O . THR A 1 82 ? 1.568 -5.876 -1.082 1.00 92.62 82 THR A O 1
ATOM 667 N N . LEU A 1 83 ? 0.558 -4.158 -2.112 1.00 93.00 83 LEU A N 1
ATOM 668 C CA . LEU A 1 83 ? 1.136 -4.436 -3.427 1.00 93.00 83 LEU A CA 1
ATOM 669 C C . LEU A 1 83 ? 2.437 -3.682 -3.709 1.00 93.00 83 LEU A C 1
ATOM 671 O O . LEU A 1 83 ? 3.241 -4.181 -4.490 1.00 93.00 83 LEU A O 1
ATOM 675 N N . GLU A 1 84 ? 2.690 -2.541 -3.060 1.00 92.62 84 GLU A N 1
ATOM 676 C CA . GLU A 1 84 ? 3.905 -1.734 -3.259 1.00 92.62 84 GLU A CA 1
ATOM 677 C C . GLU A 1 84 ? 5.185 -2.571 -3.111 1.00 92.62 84 GLU A C 1
ATOM 679 O O . GLU A 1 84 ? 6.010 -2.594 -4.022 1.00 92.62 84 GLU A O 1
ATOM 684 N N . GLY A 1 85 ? 5.313 -3.335 -2.020 1.00 89.56 85 GLY A N 1
ATOM 685 C CA . GLY A 1 85 ? 6.476 -4.203 -1.803 1.00 89.56 85 GLY A CA 1
ATOM 686 C C . GLY A 1 85 ? 6.618 -5.292 -2.869 1.00 89.56 85 GLY A C 1
ATOM 687 O O . GLY A 1 85 ? 7.722 -5.559 -3.337 1.00 89.56 85 GLY A O 1
ATOM 688 N N . SER A 1 86 ? 5.502 -5.875 -3.313 1.00 92.06 86 SER A N 1
ATOM 689 C CA . SER A 1 86 ? 5.506 -6.911 -4.356 1.00 92.06 86 SER A CA 1
ATOM 690 C C . SER A 1 86 ? 5.992 -6.362 -5.701 1.00 92.06 86 SER A C 1
ATOM 692 O O . SER A 1 86 ? 6.796 -7.010 -6.368 1.00 92.06 86 SER A O 1
ATOM 694 N N . ILE A 1 87 ? 5.559 -5.150 -6.074 1.00 92.88 87 ILE A N 1
ATOM 695 C CA . ILE A 1 87 ? 6.009 -4.460 -7.295 1.00 92.88 87 ILE A CA 1
ATOM 696 C C . ILE A 1 87 ? 7.522 -4.209 -7.229 1.00 92.88 87 ILE A C 1
ATOM 698 O O . ILE A 1 87 ? 8.243 -4.529 -8.174 1.00 92.88 87 ILE A O 1
ATOM 702 N N . THR A 1 88 ? 8.008 -3.678 -6.104 1.00 91.38 88 THR A N 1
ATOM 703 C CA . THR A 1 88 ? 9.436 -3.400 -5.890 1.00 91.38 88 THR A CA 1
ATOM 704 C C . THR A 1 88 ? 10.278 -4.671 -5.995 1.00 91.38 88 THR A C 1
ATOM 706 O O . THR A 1 88 ? 11.264 -4.698 -6.728 1.00 91.38 88 THR A O 1
ATOM 709 N N . HIS A 1 89 ? 9.869 -5.754 -5.327 1.00 89.12 89 HIS A N 1
ATOM 710 C CA . HIS A 1 89 ? 10.592 -7.027 -5.371 1.00 89.12 89 HIS A CA 1
ATOM 711 C C . HIS A 1 89 ? 10.671 -7.624 -6.777 1.00 89.12 89 HIS A C 1
ATOM 713 O O . HIS A 1 89 ? 11.716 -8.157 -7.149 1.00 89.12 89 HIS A O 1
ATOM 719 N N . MET A 1 90 ? 9.594 -7.533 -7.558 1.00 86.69 90 MET A N 1
ATOM 720 C CA . MET A 1 90 ? 9.557 -8.074 -8.916 1.00 86.69 90 MET A CA 1
ATOM 721 C C . MET A 1 90 ? 10.587 -7.384 -9.828 1.00 86.69 90 MET A C 1
ATOM 723 O O . MET A 1 90 ? 11.340 -8.058 -10.528 1.00 86.69 90 MET A O 1
ATOM 727 N N . LEU A 1 91 ? 10.685 -6.053 -9.751 1.00 85.94 91 LEU A N 1
ATOM 728 C CA . LEU A 1 91 ? 11.640 -5.266 -10.539 1.00 85.94 91 LEU A CA 1
ATOM 729 C C . LEU A 1 91 ? 13.098 -5.515 -10.126 1.00 85.94 91 LEU A C 1
ATOM 731 O O . LEU A 1 91 ? 13.967 -5.633 -10.987 1.00 85.94 91 LEU A O 1
ATOM 735 N N . THR A 1 92 ? 13.367 -5.648 -8.824 1.00 82.56 92 THR A N 1
ATOM 736 C CA . THR A 1 92 ? 14.720 -5.934 -8.318 1.00 82.56 92 THR A CA 1
ATOM 737 C C . THR A 1 92 ? 15.169 -7.366 -8.630 1.00 82.56 92 THR A C 1
ATOM 739 O O . THR A 1 92 ? 16.337 -7.600 -8.924 1.00 82.56 92 THR A O 1
ATOM 742 N N . ARG A 1 93 ? 14.265 -8.357 -8.606 1.00 69.81 93 ARG A N 1
ATOM 743 C CA . ARG A 1 93 ? 14.611 -9.752 -8.941 1.00 69.81 93 ARG A CA 1
ATOM 744 C C . ARG A 1 93 ? 15.072 -9.887 -10.391 1.00 69.81 93 ARG A C 1
ATOM 746 O O . ARG A 1 93 ? 16.021 -10.619 -10.669 1.00 69.81 93 ARG A O 1
ATOM 753 N N . ASN A 1 94 ? 14.419 -9.174 -11.305 1.00 60.00 94 ASN A N 1
ATOM 754 C CA . ASN A 1 94 ? 14.702 -9.307 -12.728 1.00 60.00 94 ASN A CA 1
ATOM 755 C C . ASN A 1 94 ? 15.927 -8.495 -13.171 1.00 60.00 94 ASN A C 1
ATOM 757 O O . ASN A 1 94 ? 16.624 -8.948 -14.078 1.00 60.00 94 ASN A O 1
ATOM 761 N N . SER A 1 95 ? 16.291 -7.410 -12.473 1.00 57.16 95 SER A N 1
ATOM 762 C CA . SER A 1 95 ? 17.576 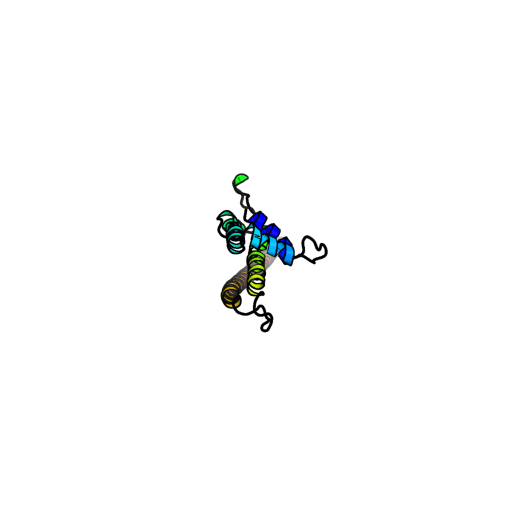-6.725 -12.701 1.00 57.16 95 SER A CA 1
ATOM 763 C C . SER A 1 95 ? 18.791 -7.573 -12.292 1.00 57.16 95 SER A C 1
ATOM 765 O O . SER A 1 95 ? 19.843 -7.481 -12.917 1.00 57.16 95 SER A O 1
ATOM 767 N N . ILE A 1 96 ? 18.641 -8.452 -11.293 1.00 55.84 96 ILE A N 1
ATOM 768 C CA . ILE A 1 96 ? 19.690 -9.381 -10.825 1.00 55.84 96 ILE A CA 1
ATOM 769 C C . ILE A 1 96 ? 19.770 -10.646 -11.713 1.00 55.84 96 ILE A C 1
ATOM 771 O O . ILE A 1 96 ? 20.780 -11.351 -11.737 1.00 55.84 96 ILE A O 1
ATOM 775 N N . SER A 1 97 ? 18.727 -10.928 -12.503 1.00 46.97 97 SER A N 1
ATOM 776 C CA . SER A 1 97 ? 18.580 -12.174 -13.273 1.00 46.97 97 SER A CA 1
ATOM 777 C C . SER A 1 97 ? 19.455 -12.299 -14.533 1.00 46.97 97 SER A C 1
ATOM 779 O O . SER A 1 97 ? 19.415 -13.336 -15.197 1.00 46.97 97 SER A O 1
ATOM 781 N N . SER A 1 98 ? 20.285 -11.299 -14.849 1.00 48.09 98 SER A N 1
ATOM 782 C CA . SER A 1 98 ? 21.233 -11.354 -15.970 1.00 48.09 98 SER A CA 1
ATOM 783 C C . SER A 1 98 ? 22.526 -12.138 -15.694 1.00 48.09 98 SER A C 1
ATOM 785 O O . SER A 1 98 ? 23.292 -12.324 -16.638 1.00 48.09 98 SER A O 1
ATOM 787 N N . THR A 1 99 ? 22.777 -12.640 -14.474 1.00 40.78 99 THR A N 1
ATOM 788 C CA . THR A 1 99 ? 24.032 -13.379 -14.192 1.00 40.78 99 THR A CA 1
ATOM 789 C C . THR A 1 99 ? 23.953 -14.708 -13.450 1.00 40.78 99 THR A C 1
ATOM 791 O O . THR A 1 99 ? 24.891 -15.467 -13.619 1.00 40.78 99 THR A O 1
ATOM 794 N N . ASP A 1 100 ? 22.894 -15.083 -12.730 1.00 37.38 100 ASP A N 1
ATOM 795 C CA . ASP A 1 100 ? 22.852 -16.425 -12.115 1.00 37.38 100 ASP A CA 1
ATOM 796 C C . ASP A 1 100 ? 21.411 -16.885 -11.856 1.00 37.38 100 ASP A C 1
ATOM 798 O O . ASP A 1 100 ? 20.775 -16.531 -10.865 1.00 37.38 100 ASP A O 1
ATOM 802 N N . ARG A 1 101 ? 20.872 -17.694 -12.779 1.00 40.59 101 ARG A N 1
ATOM 803 C CA . ARG A 1 101 ? 19.567 -18.377 -12.655 1.00 40.59 101 ARG A CA 1
ATOM 804 C C . ARG A 1 101 ? 19.712 -19.813 -12.164 1.00 40.59 101 ARG A C 1
ATOM 806 O O . ARG A 1 101 ? 19.047 -20.725 -12.652 1.00 40.59 101 ARG A O 1
ATOM 813 N N . THR A 1 102 ? 20.559 -20.021 -11.173 1.00 41.62 102 THR A N 1
ATOM 814 C CA . THR A 1 102 ? 20.568 -21.267 -10.417 1.00 41.62 102 THR A CA 1
ATOM 815 C C . THR A 1 102 ? 20.739 -20.923 -8.957 1.00 41.62 102 THR A C 1
ATOM 817 O O . THR A 1 102 ? 21.746 -20.330 -8.592 1.00 41.62 102 THR A O 1
ATOM 820 N N . LEU A 1 103 ? 19.774 -21.390 -8.163 1.00 47.06 103 LEU A N 1
ATOM 821 C CA . LEU A 1 103 ? 19.703 -21.403 -6.703 1.00 47.06 103 LEU A CA 1
ATOM 822 C C . LEU A 1 103 ? 18.773 -20.330 -6.092 1.00 47.06 103 LEU A C 1
ATOM 824 O O . LEU A 1 103 ? 19.057 -19.140 -6.097 1.00 47.06 103 LEU A O 1
ATOM 828 N N . ILE A 1 104 ? 17.719 -20.862 -5.453 1.00 40.50 104 ILE A N 1
ATOM 829 C CA . ILE A 1 104 ? 16.961 -20.331 -4.303 1.00 40.50 104 ILE A CA 1
ATOM 830 C C . ILE A 1 104 ? 15.576 -19.719 -4.624 1.00 40.50 104 ILE A C 1
ATOM 832 O O . ILE A 1 104 ? 15.414 -18.518 -4.818 1.00 40.50 104 ILE A O 1
ATOM 836 N N . ASP A 1 105 ? 14.554 -20.581 -4.581 1.00 39.88 105 ASP A N 1
ATOM 837 C CA . ASP A 1 105 ? 13.292 -20.298 -3.866 1.00 39.88 105 ASP A CA 1
ATOM 838 C C . ASP A 1 105 ? 13.516 -20.552 -2.350 1.00 39.88 105 ASP A C 1
ATOM 840 O O . ASP A 1 105 ? 14.441 -21.305 -2.026 1.00 39.88 105 ASP A O 1
ATOM 844 N N . PRO A 1 106 ? 12.695 -20.040 -1.403 1.00 44.88 106 PRO A N 1
ATOM 845 C CA . PRO A 1 106 ? 11.433 -19.330 -1.582 1.00 44.88 106 PRO A CA 1
ATOM 846 C C . PRO A 1 106 ? 11.392 -17.936 -0.923 1.00 44.88 106 PRO A C 1
ATOM 848 O O . PRO A 1 106 ? 12.152 -17.573 -0.029 1.00 44.88 106 PRO A O 1
ATOM 851 N N . ILE A 1 107 ? 10.396 -17.171 -1.351 1.00 50.19 107 ILE A N 1
ATOM 852 C CA . ILE A 1 107 ? 9.801 -16.025 -0.663 1.00 50.19 107 ILE A CA 1
ATOM 853 C C . ILE A 1 107 ? 9.402 -16.448 0.762 1.00 50.19 107 ILE A C 1
ATOM 855 O O . ILE A 1 107 ? 8.345 -17.042 0.915 1.00 50.19 107 ILE A O 1
ATOM 859 N N . SER A 1 108 ? 10.246 -16.226 1.773 1.00 48.38 108 SER A N 1
ATOM 860 C CA . SER A 1 108 ? 9.987 -16.279 3.236 1.00 48.38 108 SER A CA 1
ATOM 861 C C . SER A 1 108 ? 11.358 -16.146 3.900 1.00 48.38 108 SER A C 1
ATOM 863 O O . SER A 1 108 ? 12.199 -17.011 3.691 1.00 48.38 108 SER A O 1
ATOM 865 N N . THR A 1 109 ? 11.751 -15.036 4.524 1.00 43.06 109 THR A N 1
ATOM 866 C CA . THR A 1 109 ? 11.993 -15.080 5.988 1.00 43.06 109 THR A CA 1
ATOM 867 C C . THR A 1 109 ? 12.285 -13.702 6.607 1.00 43.06 109 THR A C 1
ATOM 869 O O . THR A 1 109 ? 12.396 -13.592 7.819 1.00 43.06 109 THR A O 1
ATOM 872 N N . ASN A 1 110 ? 12.395 -12.620 5.823 1.00 45.34 110 ASN A N 1
ATOM 873 C CA . ASN A 1 110 ? 12.717 -11.286 6.372 1.00 45.34 110 ASN A CA 1
ATOM 874 C C . ASN A 1 110 ? 11.499 -10.359 6.546 1.00 45.34 110 ASN A C 1
ATOM 876 O O . ASN A 1 110 ? 11.624 -9.288 7.132 1.00 45.34 110 ASN A O 1
ATOM 880 N N . LEU A 1 111 ? 10.309 -10.757 6.073 1.00 48.28 111 LEU A N 1
ATOM 881 C CA . LEU A 1 111 ? 9.055 -10.054 6.389 1.00 48.28 111 LEU A CA 1
ATOM 882 C C . LEU A 1 111 ? 8.470 -10.471 7.751 1.00 48.28 111 LEU A C 1
ATOM 884 O O . LEU A 1 111 ? 7.548 -9.816 8.240 1.00 48.28 111 LEU A O 1
ATOM 888 N N . ASP A 1 112 ? 9.008 -11.521 8.372 1.00 51.69 112 ASP A N 1
ATOM 889 C CA . ASP A 1 112 ? 8.393 -12.161 9.532 1.00 51.69 112 ASP A CA 1
ATOM 890 C C . ASP A 1 112 ? 8.575 -11.365 10.826 1.00 51.69 112 ASP A C 1
ATOM 892 O O . ASP A 1 112 ? 7.655 -11.339 11.630 1.00 51.69 112 ASP A O 1
ATOM 896 N N . GLU A 1 113 ? 9.668 -10.632 11.049 1.00 49.19 113 GLU A N 1
ATOM 897 C CA . GLU A 1 113 ? 9.870 -9.945 12.340 1.00 49.19 113 GLU A CA 1
ATOM 898 C C . GLU A 1 113 ? 8.935 -8.735 12.537 1.00 49.19 113 GLU A C 1
ATOM 900 O O . GLU A 1 113 ? 8.322 -8.579 13.598 1.00 49.19 113 GLU A O 1
ATOM 905 N N . GLN A 1 114 ? 8.727 -7.911 11.501 1.00 50.12 114 GLN A N 1
ATOM 906 C CA . GLN A 1 114 ? 7.772 -6.794 11.573 1.00 50.12 114 GLN A CA 1
ATOM 907 C C . GLN A 1 114 ? 6.310 -7.257 11.487 1.00 50.12 114 GLN A C 1
ATOM 909 O O . GLN A 1 114 ? 5.442 -6.661 12.138 1.00 50.12 114 GLN A O 1
ATOM 914 N N . GLN A 1 115 ? 6.018 -8.325 10.733 1.00 53.06 115 GLN A N 1
ATOM 915 C CA . GLN A 1 115 ? 4.681 -8.925 10.717 1.00 53.06 115 GLN A CA 1
ATOM 916 C C . GLN A 1 115 ? 4.362 -9.623 12.037 1.00 53.06 115 GLN A C 1
ATOM 918 O O . GLN A 1 115 ? 3.255 -9.449 12.529 1.00 53.06 115 GLN A O 1
ATOM 923 N N . THR A 1 116 ? 5.323 -10.308 12.662 1.00 53.53 116 THR A N 1
ATOM 924 C CA . THR A 1 116 ? 5.154 -10.943 13.978 1.00 53.53 116 THR A CA 1
ATOM 925 C C . THR A 1 116 ? 4.916 -9.891 15.049 1.00 53.53 116 THR A C 1
ATOM 927 O O . THR A 1 116 ? 3.979 -10.031 15.825 1.00 53.53 116 THR A O 1
ATOM 930 N N . SER A 1 117 ? 5.672 -8.788 15.051 1.00 58.91 117 SER A N 1
ATOM 931 C CA . SER A 1 117 ? 5.448 -7.692 16.002 1.00 58.91 117 SER A CA 1
ATOM 932 C C . SER A 1 117 ? 4.073 -7.032 15.811 1.00 58.91 117 SER A C 1
ATOM 934 O O . SER A 1 117 ? 3.340 -6.819 16.776 1.00 58.91 117 SER A O 1
ATOM 936 N N . THR A 1 118 ? 3.655 -6.797 14.563 1.00 63.66 118 THR A N 1
ATOM 937 C CA . THR A 1 118 ? 2.327 -6.231 14.265 1.00 63.66 118 THR A CA 1
ATOM 938 C C . THR A 1 118 ? 1.193 -7.214 14.581 1.00 63.66 118 THR A C 1
ATOM 940 O O . THR A 1 118 ? 0.152 -6.810 15.098 1.00 63.66 118 THR A O 1
ATOM 943 N N . MET A 1 119 ? 1.383 -8.507 14.303 1.00 63.81 119 MET A N 1
ATOM 944 C CA . MET A 1 119 ? 0.441 -9.570 14.661 1.00 63.81 119 MET A CA 1
ATOM 945 C C . MET A 1 119 ? 0.334 -9.722 16.171 1.00 63.81 119 MET A C 1
ATOM 947 O O . MET A 1 119 ? -0.770 -9.909 16.660 1.00 63.81 119 MET A O 1
ATOM 951 N N . MET A 1 120 ? 1.436 -9.593 16.908 1.00 67.31 120 MET A N 1
ATOM 952 C CA . MET A 1 120 ? 1.458 -9.665 18.365 1.00 67.31 120 MET A CA 1
ATOM 953 C C . MET A 1 120 ? 0.672 -8.500 18.979 1.00 67.31 120 MET A C 1
ATOM 955 O O . MET A 1 120 ? -0.228 -8.741 19.776 1.00 67.31 120 MET A O 1
ATOM 959 N N . ILE A 1 121 ? 0.884 -7.268 18.496 1.00 72.62 121 ILE A N 1
ATOM 960 C CA . ILE A 1 121 ? 0.084 -6.095 18.898 1.00 72.62 121 ILE A CA 1
ATOM 961 C C . ILE A 1 121 ? -1.402 -6.296 18.563 1.00 72.62 121 ILE A C 1
ATOM 963 O O . ILE A 1 121 ? -2.276 -5.944 19.353 1.00 72.62 121 ILE A O 1
ATOM 967 N N . HIS A 1 122 ? -1.715 -6.868 17.396 1.00 75.50 122 HIS A N 1
ATOM 968 C CA . HIS A 1 122 ? -3.098 -7.145 17.013 1.00 75.50 122 HIS A CA 1
ATOM 969 C C . HIS A 1 122 ? -3.738 -8.231 17.890 1.00 75.50 122 HIS A C 1
ATOM 971 O O . HIS A 1 122 ? -4.896 -8.099 18.272 1.00 75.50 122 HIS A O 1
ATOM 977 N N . ASN A 1 123 ? -2.987 -9.274 18.242 1.00 81.81 123 ASN A N 1
ATOM 978 C CA . ASN A 1 123 ? -3.451 -10.365 19.096 1.00 81.81 123 ASN A CA 1
ATOM 979 C C . ASN A 1 123 ? -3.683 -9.881 20.536 1.00 81.81 123 ASN A C 1
ATOM 981 O O . ASN A 1 123 ? -4.716 -10.187 21.127 1.00 81.81 123 ASN A O 1
ATOM 985 N N . ASP A 1 124 ? -2.791 -9.035 21.055 1.00 78.38 124 ASP A N 1
ATOM 986 C CA . ASP A 1 124 ? -2.958 -8.383 22.355 1.00 78.38 124 ASP A CA 1
ATOM 987 C C . ASP A 1 124 ? -4.179 -7.452 22.370 1.00 78.38 124 ASP A C 1
ATOM 989 O O . ASP A 1 124 ? -4.958 -7.469 23.325 1.00 78.38 124 ASP A O 1
ATOM 993 N N . LEU A 1 125 ? -4.415 -6.696 21.290 1.00 85.12 125 LEU A N 1
ATOM 994 C CA . LEU A 1 125 ? -5.609 -5.859 21.154 1.00 85.12 125 LEU A CA 1
ATOM 995 C C . LEU A 1 125 ? -6.894 -6.699 21.106 1.00 85.12 125 LEU A C 1
ATOM 997 O O . LEU A 1 125 ? -7.865 -6.367 21.784 1.00 85.12 125 LEU A O 1
ATOM 1001 N N . ILE A 1 126 ? -6.904 -7.796 20.340 1.00 84.81 126 ILE A N 1
ATOM 1002 C CA . ILE A 1 126 ? -8.037 -8.733 20.285 1.00 84.81 126 ILE A CA 1
ATOM 1003 C C . ILE A 1 126 ? -8.298 -9.323 21.672 1.00 84.81 126 ILE A C 1
ATOM 1005 O O . ILE A 1 126 ? -9.450 -9.418 22.095 1.00 84.81 126 ILE A O 1
ATOM 1009 N N . ARG A 1 127 ? -7.242 -9.689 22.403 1.00 87.12 127 ARG A N 1
ATOM 1010 C CA . ARG A 1 127 ? -7.354 -10.235 23.755 1.00 87.12 127 ARG A CA 1
ATOM 1011 C C . ARG A 1 127 ? -7.935 -9.215 24.734 1.00 87.12 127 ARG A C 1
ATOM 1013 O O . ARG A 1 127 ? -8.862 -9.555 25.463 1.00 87.12 127 ARG A O 1
ATOM 1020 N N . GLN A 1 128 ? -7.472 -7.966 24.701 1.00 86.94 128 GLN A N 1
ATOM 1021 C CA . GLN A 1 128 ? -8.049 -6.886 25.511 1.00 86.94 128 GLN A CA 1
ATOM 1022 C C . GLN A 1 128 ? -9.518 -6.624 25.165 1.00 86.94 128 GLN A C 1
ATOM 1024 O O . GLN A 1 128 ? -10.344 -6.429 26.055 1.00 86.94 128 GLN A O 1
ATOM 1029 N N . GLN A 1 129 ? -9.870 -6.652 23.877 1.00 87.38 129 GLN A N 1
ATOM 1030 C CA . GLN A 1 129 ? -11.258 -6.509 23.442 1.0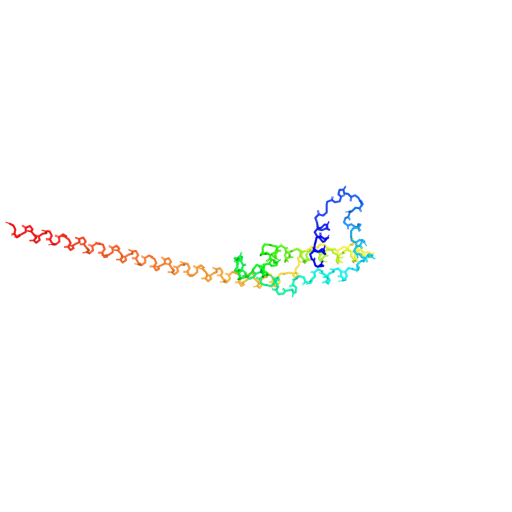0 87.38 129 GLN A CA 1
ATOM 1031 C C . GLN A 1 129 ? -12.127 -7.677 23.926 1.00 87.38 129 GLN A C 1
ATOM 1033 O O . GLN A 1 129 ? -13.240 -7.450 24.393 1.00 87.38 129 GLN A O 1
ATOM 1038 N N . ALA A 1 130 ? -11.624 -8.913 23.875 1.00 88.88 130 ALA A N 1
ATOM 1039 C CA . ALA A 1 130 ? -12.319 -10.084 24.407 1.00 88.88 130 ALA A CA 1
ATOM 1040 C C . ALA A 1 130 ? -12.518 -10.006 25.932 1.00 88.88 130 ALA A C 1
ATOM 1042 O O . ALA A 1 130 ? -13.587 -10.369 26.425 1.00 88.88 130 ALA A O 1
ATOM 1043 N N . GLU A 1 131 ? -11.533 -9.497 26.677 1.00 89.81 131 GLU A N 1
ATOM 1044 C CA . GLU A 1 131 ? -11.658 -9.245 28.119 1.00 89.81 131 GLU A CA 1
ATOM 1045 C C . GLU A 1 131 ? -12.731 -8.188 28.416 1.00 89.81 131 GLU A C 1
ATOM 1047 O O . GLU A 1 131 ? -13.613 -8.435 29.236 1.00 89.81 131 GLU A O 1
ATOM 1052 N N . GLN A 1 132 ? -12.740 -7.064 27.691 1.00 90.31 132 GLN A N 1
ATOM 1053 C CA . GLN A 1 132 ? -13.783 -6.039 27.823 1.00 90.31 132 GLN A CA 1
ATOM 1054 C C . GLN A 1 132 ? -15.183 -6.572 27.499 1.00 90.31 132 GLN A C 1
ATOM 1056 O O . GLN A 1 132 ? -16.125 -6.321 28.244 1.00 90.31 132 GLN A O 1
ATOM 1061 N N . ILE A 1 133 ? -15.328 -7.354 26.425 1.00 93.06 133 ILE A N 1
ATOM 1062 C CA . ILE A 1 133 ? -16.610 -7.980 26.069 1.00 93.06 133 ILE A CA 1
ATOM 1063 C C . ILE A 1 133 ? -17.097 -8.900 27.192 1.00 93.06 133 ILE A C 1
ATOM 1065 O O . ILE A 1 133 ? -18.288 -8.910 27.497 1.00 93.06 133 ILE A O 1
ATOM 1069 N N . ASN A 1 134 ? -16.202 -9.667 27.816 1.00 91.12 134 ASN A N 1
ATOM 1070 C CA . ASN A 1 134 ? -16.577 -10.529 28.934 1.00 91.12 134 ASN A CA 1
ATOM 1071 C C . ASN A 1 134 ? -16.997 -9.727 30.169 1.00 91.12 134 ASN A C 1
ATOM 1073 O O . ASN A 1 134 ? -17.972 -10.107 30.814 1.00 91.12 134 ASN A O 1
ATOM 1077 N N . LEU A 1 135 ? -16.320 -8.614 30.466 1.00 92.38 135 LEU A N 1
ATOM 1078 C CA . LEU A 1 135 ? -16.714 -7.718 31.556 1.00 92.38 135 LEU A CA 1
ATOM 1079 C C . LEU A 1 135 ? -18.108 -7.133 31.318 1.00 92.38 135 LEU A C 1
ATOM 1081 O O . LEU A 1 135 ? -18.966 -7.256 32.188 1.00 92.38 135 LEU A O 1
ATOM 1085 N N . TYR A 1 136 ? -18.372 -6.599 30.122 1.00 90.62 136 TYR A N 1
ATOM 1086 C CA . TYR A 1 136 ? -19.691 -6.059 29.787 1.00 90.62 136 TYR A CA 1
ATOM 1087 C C . TYR A 1 136 ? -20.789 -7.121 29.838 1.00 90.62 136 TYR A C 1
ATOM 1089 O O . TYR A 1 136 ? -21.859 -6.868 30.380 1.00 90.62 136 TYR A O 1
ATOM 1097 N N . LYS A 1 137 ? -20.524 -8.337 29.349 1.00 91.12 137 LYS A N 1
ATOM 1098 C CA . LYS A 1 137 ? -21.477 -9.454 29.465 1.00 91.12 137 LYS A CA 1
ATOM 1099 C C . LYS A 1 137 ? -21.751 -9.847 30.916 1.00 91.12 137 LYS A C 1
ATOM 1101 O O . LYS A 1 137 ? -22.852 -10.285 31.242 1.00 91.12 137 LYS A O 1
ATOM 1106 N N . GLN A 1 138 ? -20.749 -9.749 31.785 1.00 91.25 138 GLN A N 1
ATOM 1107 C CA . GLN A 1 138 ? -20.914 -10.047 33.202 1.00 91.25 138 GLN A CA 1
ATOM 1108 C C . GLN A 1 138 ? -21.740 -8.965 33.906 1.00 91.25 138 GLN A C 1
ATOM 1110 O O . GLN A 1 138 ? -22.614 -9.307 34.701 1.00 91.25 138 GLN A O 1
ATOM 1115 N N . GLU A 1 139 ? -21.505 -7.695 33.582 1.00 93.25 139 GLU A N 1
ATOM 1116 C CA . GLU A 1 139 ? -22.291 -6.559 34.072 1.00 93.25 139 GLU A CA 1
ATOM 1117 C C . GLU A 1 139 ? -23.749 -6.641 33.593 1.00 93.25 139 GLU A C 1
ATOM 1119 O O . GLU A 1 139 ? -24.670 -6.544 34.400 1.00 93.25 139 GLU A O 1
ATOM 1124 N N . GLU A 1 140 ? -23.971 -6.948 32.311 1.00 90.25 140 GLU A N 1
ATOM 1125 C CA . GLU A 1 140 ? -25.304 -7.187 31.741 1.00 90.25 140 GLU A CA 1
ATOM 1126 C C . GLU A 1 140 ? -26.042 -8.299 32.498 1.00 90.25 140 GLU A C 1
ATOM 1128 O O . GLU A 1 140 ? -27.203 -8.147 32.875 1.00 90.25 140 GLU A O 1
ATOM 1133 N N . LYS A 1 141 ? -25.352 -9.403 32.805 1.00 93.06 141 LYS A N 1
ATOM 1134 C CA . LYS A 1 141 ? -25.934 -10.500 33.582 1.00 93.06 141 LYS A CA 1
ATOM 1135 C C . LYS A 1 141 ? -26.301 -10.081 35.010 1.00 93.06 141 LYS A C 1
ATOM 1137 O O . LYS A 1 141 ? -27.318 -10.548 35.520 1.00 93.06 141 LYS A O 1
ATOM 1142 N N . GLN A 1 142 ? -25.491 -9.244 35.658 1.00 92.12 142 GLN A N 1
ATOM 1143 C CA . GLN A 1 142 ? -25.794 -8.728 36.998 1.00 92.12 142 GLN A CA 1
ATOM 1144 C C . GLN A 1 142 ? -27.025 -7.821 36.977 1.00 92.12 142 GLN A C 1
ATOM 1146 O O . GLN A 1 142 ? -27.925 -8.012 37.789 1.00 92.12 142 GLN A O 1
ATOM 1151 N N . LEU A 1 143 ? -27.103 -6.910 36.006 1.00 90.50 143 LEU A N 1
ATOM 1152 C CA . LEU A 1 143 ? -28.256 -6.030 35.808 1.00 90.50 143 LEU A CA 1
ATOM 1153 C C . LEU A 1 143 ? -29.548 -6.814 35.553 1.00 90.50 143 LEU A C 1
ATOM 1155 O O . LEU A 1 143 ? -30.575 -6.500 36.150 1.00 90.50 143 LEU A O 1
ATOM 1159 N N . ILE A 1 144 ? -29.498 -7.863 34.724 1.00 93.44 144 ILE A N 1
ATOM 1160 C CA . ILE A 1 144 ? -30.655 -8.740 34.483 1.00 93.44 144 ILE A CA 1
ATOM 1161 C C . ILE A 1 144 ? -31.097 -9.423 35.784 1.00 93.44 144 ILE A C 1
ATOM 1163 O O . ILE A 1 144 ? -32.280 -9.419 36.106 1.00 93.44 144 ILE A O 1
ATOM 1167 N N . GLN A 1 145 ? -30.160 -9.960 36.573 1.00 91.69 145 GLN A N 1
ATOM 1168 C CA . GLN A 1 145 ? -30.492 -10.589 37.858 1.00 91.69 145 GLN A CA 1
ATOM 1169 C C . GLN A 1 145 ? -31.100 -9.607 38.862 1.00 91.69 145 GLN A C 1
ATOM 1171 O O . GLN A 1 145 ? -31.999 -9.977 39.616 1.00 91.69 145 GLN A O 1
ATOM 1176 N N . GLU A 1 146 ? -30.608 -8.369 38.891 1.00 92.31 146 GLU A N 1
ATOM 1177 C CA . GLU A 1 146 ? -31.156 -7.333 39.762 1.00 92.31 146 GLU A CA 1
ATOM 1178 C C . GLU A 1 146 ? -32.570 -6.937 39.324 1.00 92.31 146 GLU A C 1
ATOM 1180 O O . GLU A 1 146 ? -33.463 -6.833 40.164 1.00 92.31 146 GLU A O 1
ATOM 1185 N N . SER A 1 147 ? -32.797 -6.806 38.013 1.00 90.38 147 SER A N 1
ATOM 1186 C CA . SER A 1 147 ? -34.123 -6.561 37.436 1.00 90.38 147 SER A CA 1
ATOM 1187 C C . SER A 1 147 ? -35.117 -7.654 37.833 1.00 90.38 147 SER A C 1
ATOM 1189 O O . SER A 1 147 ? -36.174 -7.337 38.375 1.00 90.38 147 SER A O 1
ATOM 1191 N N . ASP A 1 148 ? -34.751 -8.929 37.665 1.00 92.81 148 ASP A N 1
ATOM 1192 C CA . ASP A 1 148 ? -35.591 -10.072 38.050 1.00 92.81 148 ASP A CA 1
ATOM 1193 C C . ASP A 1 148 ? -35.912 -10.068 39.557 1.00 92.81 148 ASP A C 1
ATOM 1195 O O . ASP A 1 148 ? -36.997 -10.467 39.989 1.00 92.81 148 ASP A O 1
ATOM 1199 N N . MET A 1 149 ? -34.957 -9.638 40.387 1.00 93.56 149 MET A N 1
ATOM 1200 C CA . MET A 1 149 ? -35.141 -9.551 41.835 1.00 93.56 149 MET A CA 1
ATOM 1201 C C . MET A 1 149 ? -36.126 -8.439 42.212 1.00 93.56 149 MET A C 1
ATOM 1203 O O . MET A 1 149 ? -36.987 -8.654 43.069 1.00 93.56 149 MET A O 1
ATOM 1207 N N . TYR A 1 150 ? -36.016 -7.262 41.590 1.00 91.25 150 TYR A N 1
ATOM 1208 C CA . TYR A 1 150 ? -36.964 -6.171 41.815 1.00 91.25 150 TYR A CA 1
ATOM 1209 C C . TYR A 1 150 ? -38.360 -6.520 41.299 1.00 91.25 150 TYR A C 1
ATOM 1211 O O . TYR A 1 150 ? -39.334 -6.213 41.980 1.00 91.25 150 TYR A O 1
ATOM 1219 N N . GLU A 1 151 ? -38.464 -7.210 40.164 1.00 93.00 151 GLU A N 1
ATOM 1220 C CA . GLU A 1 151 ? -39.744 -7.634 39.592 1.00 93.00 151 GLU A CA 1
ATOM 1221 C C . GLU A 1 151 ? -40.479 -8.613 40.519 1.00 93.00 151 GLU A C 1
ATOM 1223 O O . GLU A 1 151 ? -41.645 -8.396 40.842 1.00 93.00 151 GLU A O 1
ATOM 1228 N N . LYS A 1 152 ? -39.780 -9.611 41.080 1.00 92.38 152 LYS A N 1
ATOM 1229 C CA . LYS A 1 152 ? -40.357 -10.488 42.118 1.00 92.38 152 LYS A CA 1
ATOM 1230 C C . LYS A 1 152 ? -40.807 -9.723 43.356 1.00 92.38 152 LYS A C 1
ATOM 1232 O O . LYS A 1 152 ? -41.869 -9.996 43.896 1.00 92.38 152 LYS A O 1
ATOM 1237 N N . LYS A 1 153 ? -40.009 -8.751 43.801 1.00 92.56 153 LYS A N 1
ATOM 1238 C CA . LYS A 1 153 ? -40.347 -7.951 44.982 1.00 92.56 153 LYS A CA 1
ATOM 1239 C C . LYS A 1 153 ? -41.571 -7.064 44.752 1.00 92.56 153 LYS A C 1
ATOM 1241 O O . LYS A 1 153 ? -42.298 -6.800 45.703 1.00 92.56 153 LYS A O 1
ATOM 1246 N N . ILE A 1 154 ? -41.786 -6.597 43.522 1.00 91.88 154 ILE A N 1
ATOM 1247 C CA . ILE A 1 154 ? -43.008 -5.883 43.141 1.00 91.88 154 ILE A CA 1
ATOM 1248 C C . ILE A 1 154 ? -44.206 -6.829 43.235 1.00 91.88 154 ILE A C 1
ATOM 1250 O O . ILE A 1 154 ? -45.170 -6.470 43.899 1.00 91.88 154 ILE A O 1
ATOM 1254 N N . ILE A 1 155 ? -44.106 -8.038 42.676 1.00 93.31 155 ILE A N 1
ATOM 1255 C CA . ILE A 1 155 ? -45.180 -9.043 42.735 1.00 93.31 155 ILE A CA 1
ATOM 1256 C C . ILE A 1 155 ? -45.542 -9.382 44.191 1.00 93.31 155 ILE A C 1
ATOM 1258 O O . ILE A 1 155 ? -46.706 -9.282 44.562 1.00 93.31 155 ILE A O 1
ATOM 1262 N N . ASP A 1 156 ? -44.556 -9.680 45.045 1.00 91.50 156 ASP A N 1
ATOM 1263 C CA . ASP A 1 156 ? -44.801 -9.997 46.463 1.00 91.50 156 ASP A CA 1
ATOM 1264 C C . ASP A 1 156 ? -45.494 -8.838 47.211 1.00 91.50 156 ASP A C 1
ATOM 1266 O O . ASP A 1 156 ? -46.310 -9.051 48.109 1.00 91.50 156 ASP A O 1
ATOM 1270 N N . LEU A 1 157 ? -45.148 -7.588 46.878 1.00 90.62 157 LEU A N 1
ATOM 1271 C CA . LEU A 1 157 ? -45.780 -6.406 47.471 1.00 90.62 157 LEU A CA 1
ATOM 1272 C C . LEU A 1 157 ? -47.200 -6.192 46.940 1.00 90.62 157 LEU A C 1
ATOM 1274 O O . LEU A 1 157 ? -48.068 -5.774 47.704 1.00 90.62 157 LEU A O 1
ATOM 1278 N N . GLU A 1 158 ? -47.442 -6.461 45.659 1.00 92.31 158 GLU A N 1
ATOM 1279 C CA . GLU A 1 158 ? -48.778 -6.419 45.063 1.00 92.31 158 GLU A CA 1
ATOM 1280 C C . GLU A 1 158 ? -49.699 -7.467 45.704 1.00 92.31 158 GLU A C 1
ATOM 1282 O O . GLU A 1 158 ? -50.811 -7.111 46.097 1.00 92.31 158 GLU A O 1
ATOM 1287 N N . GLU A 1 159 ? -49.212 -8.693 45.933 1.00 91.31 159 GLU A N 1
ATOM 1288 C CA . GLU A 1 159 ? -49.948 -9.749 46.649 1.00 91.31 159 GLU A CA 1
ATOM 1289 C C . GLU A 1 159 ? -50.283 -9.342 48.093 1.00 91.31 159 GLU A C 1
ATOM 1291 O O . GLU A 1 159 ? -51.426 -9.475 48.528 1.00 91.31 159 GLU A O 1
ATOM 1296 N N . GLN A 1 160 ? -49.327 -8.765 48.833 1.00 91.00 160 GLN A N 1
ATOM 1297 C CA . GLN A 1 160 ? -49.585 -8.262 50.192 1.00 91.00 160 GLN A CA 1
ATOM 1298 C C . GLN A 1 160 ? -50.626 -7.136 50.213 1.00 91.00 160 GLN A C 1
ATOM 1300 O O . GLN A 1 160 ? -51.437 -7.045 51.136 1.00 91.00 160 GLN A O 1
ATOM 1305 N N . ILE A 1 161 ? -50.608 -6.250 49.213 1.00 89.56 161 ILE A N 1
ATOM 1306 C CA . ILE A 1 161 ? -51.610 -5.185 49.083 1.00 89.56 161 ILE A CA 1
ATOM 1307 C C . ILE A 1 161 ? -52.995 -5.782 48.806 1.00 89.56 161 ILE A C 1
ATOM 1309 O O . ILE A 1 161 ? -53.987 -5.262 49.325 1.00 89.56 161 ILE A O 1
ATOM 1313 N N . GLU A 1 162 ? -53.073 -6.839 47.999 1.00 87.19 162 GLU A N 1
ATOM 1314 C CA . GLU A 1 162 ? -54.319 -7.532 47.673 1.00 87.19 162 GLU A CA 1
ATOM 1315 C C . GLU A 1 162 ? -54.888 -8.278 48.893 1.00 87.19 162 GLU A C 1
ATOM 1317 O O . GLU A 1 162 ? -56.042 -8.045 49.249 1.00 87.19 162 GLU A O 1
ATOM 1322 N N . GLU A 1 163 ? -54.065 -9.022 49.644 1.00 87.31 163 GLU A N 1
ATOM 1323 C CA . GLU A 1 163 ? -54.471 -9.664 50.910 1.00 87.31 163 GLU A CA 1
ATOM 1324 C C . GLU A 1 163 ? -55.010 -8.661 51.942 1.00 87.31 163 GLU A C 1
ATOM 1326 O O . GLU A 1 163 ? -56.017 -8.911 52.615 1.00 87.31 163 GLU A O 1
ATOM 1331 N N . ILE A 1 164 ? -54.350 -7.505 52.084 1.00 85.44 164 ILE A N 1
ATOM 1332 C CA . ILE A 1 164 ? -54.788 -6.457 53.016 1.00 85.44 164 ILE A CA 1
ATOM 1333 C C . ILE A 1 164 ? -56.116 -5.849 52.559 1.00 85.44 164 ILE A C 1
ATOM 1335 O O . ILE A 1 164 ? -56.976 -5.574 53.399 1.00 85.44 164 ILE A O 1
ATOM 1339 N N . LYS A 1 165 ? -56.298 -5.630 51.251 1.00 85.50 165 LYS A N 1
ATOM 1340 C CA . LYS A 1 165 ? -57.574 -5.156 50.700 1.00 85.50 165 LYS A CA 1
ATOM 1341 C C . LYS A 1 165 ? -58.700 -6.144 50.979 1.00 85.50 165 LYS A C 1
ATOM 1343 O O . LYS A 1 165 ? -59.760 -5.707 51.418 1.00 85.50 165 LYS A O 1
ATOM 1348 N N . ASP A 1 166 ? -58.458 -7.435 50.783 1.00 84.19 166 ASP A N 1
ATOM 1349 C CA . ASP A 1 166 ? -59.459 -8.479 51.002 1.00 84.19 166 ASP A CA 1
ATOM 1350 C C . ASP A 1 166 ? -59.829 -8.644 52.485 1.00 84.19 166 ASP A C 1
ATOM 1352 O O . ASP A 1 166 ? -60.977 -8.942 52.796 1.00 84.19 166 ASP A O 1
ATOM 1356 N N . CYS A 1 167 ? -58.910 -8.377 53.421 1.00 77.88 167 CYS A N 1
ATOM 1357 C CA . CYS A 1 167 ? -59.215 -8.374 54.861 1.00 77.88 167 CYS A CA 1
ATOM 1358 C C . CYS A 1 167 ? -59.983 -7.127 55.352 1.00 77.88 167 CYS A C 1
ATOM 1360 O O . CYS A 1 167 ? -60.425 -7.101 56.504 1.00 77.88 167 CYS A O 1
ATOM 1362 N N . LEU A 1 168 ? -60.091 -6.073 54.536 1.00 67.56 168 LEU A N 1
ATOM 1363 C CA . LEU A 1 168 ? -60.735 -4.796 54.884 1.00 67.56 168 LEU A CA 1
ATOM 1364 C C . LEU A 1 168 ? -62.181 -4.670 54.365 1.00 67.56 168 LEU A C 1
ATOM 1366 O O . LEU A 1 168 ? -62.843 -3.681 54.692 1.00 67.56 168 LEU A O 1
ATOM 1370 N N . ILE A 1 169 ? -62.656 -5.641 53.577 1.00 50.94 169 ILE A N 1
ATOM 1371 C CA . ILE A 1 169 ? -64.023 -5.744 53.031 1.00 50.94 169 ILE A CA 1
ATOM 1372 C C . ILE A 1 169 ? -64.825 -6.760 53.850 1.00 50.94 169 ILE A C 1
ATOM 1374 O O . ILE A 1 169 ? -66.012 -6.468 54.127 1.00 50.94 169 ILE A O 1
#

Sequence (169 aa):
QSLCSFALGLCLLFNNNQISSYSTESLERLINERIDIDLFQEKLAILSKSEYYAKALQTPQLKLSKSTDMILDYKFARLYKTLEGSITHMLTRNSISSTDRTLIDPISTNLDEQQTSTMMIHNDLIRQQAEQINLYKQEEKQLIQESDMYEKKIIDLEEQIEEIKDCLI